Protein AF-A0A2D4EVD7-F1 (afdb_monomer_lite)

Sequence (111 aa):
VGSVDGNRIWGKDLKVQLHHVAWSPDGRTLLFGMANGEIHIYDKNGTFMMKMKMNCLVNVTGAFSIAGIHWYPGTEGYVEPDCPCLAICFDNGRCQIMRHENDQNPVLIDA

Structure (mmCIF, N/CA/C/O backbone):
data_AF-A0A2D4EVD7-F1
#
_entry.id   AF-A0A2D4EVD7-F1
#
loop_
_atom_site.group_PDB
_atom_site.id
_atom_site.type_symbol
_atom_site.label_atom_id
_atom_site.label_alt_id
_atom_site.label_comp_id
_atom_site.label_asym_id
_atom_site.label_entity_id
_atom_site.label_seq_id
_atom_site.pdbx_PDB_ins_code
_atom_site.Cartn_x
_atom_site.Cartn_y
_atom_site.Cartn_z
_atom_site.occupancy
_atom_site.B_iso_or_equiv
_atom_site.auth_seq_id
_atom_site.auth_comp_id
_atom_site.auth_asym_id
_atom_site.auth_atom_id
_atom_site.pdbx_PDB_model_num
ATOM 1 N N . VAL A 1 1 ? 14.880 -12.598 4.510 1.00 47.56 1 VAL A N 1
ATOM 2 C CA . VAL A 1 1 ? 15.436 -12.810 3.152 1.00 47.56 1 VAL A CA 1
ATOM 3 C C . VAL A 1 1 ? 16.812 -13.441 3.318 1.00 47.56 1 VAL A C 1
ATOM 5 O O . VAL A 1 1 ? 17.555 -12.981 4.183 1.00 47.56 1 VAL A O 1
ATOM 8 N N . GLY A 1 2 ? 17.086 -14.555 2.639 1.00 47.44 2 GLY A N 1
ATOM 9 C CA . GLY A 1 2 ? 18.323 -15.331 2.805 1.00 47.44 2 GLY A CA 1
ATOM 10 C C . GLY A 1 2 ? 19.326 -15.080 1.679 1.00 47.44 2 GLY A C 1
ATOM 11 O O . GLY A 1 2 ? 18.929 -14.656 0.597 1.00 47.44 2 GLY A O 1
ATOM 12 N N . SER A 1 3 ? 20.609 -15.340 1.942 1.00 56.28 3 SER A N 1
ATOM 13 C CA . SER A 1 3 ? 21.626 -15.511 0.893 1.00 56.28 3 SER A CA 1
ATOM 14 C C . SER A 1 3 ? 21.274 -16.724 0.027 1.00 56.28 3 SER A C 1
ATOM 16 O O . SER A 1 3 ? 20.538 -17.607 0.472 1.00 56.28 3 SER A O 1
ATOM 18 N N . VAL A 1 4 ? 21.861 -16.815 -1.166 1.00 63.03 4 VAL A N 1
ATOM 19 C CA . VAL A 1 4 ? 21.839 -18.024 -2.011 1.00 63.03 4 VAL A CA 1
ATOM 20 C C . VAL A 1 4 ? 22.386 -19.247 -1.240 1.00 63.03 4 VAL A C 1
ATOM 22 O O . VAL A 1 4 ? 21.994 -20.375 -1.514 1.00 63.03 4 VAL A O 1
ATOM 25 N N . ASP A 1 5 ? 23.178 -19.006 -0.185 1.00 68.81 5 ASP A N 1
ATOM 26 C CA . ASP A 1 5 ? 23.720 -20.009 0.750 1.00 68.81 5 ASP A CA 1
ATOM 27 C C . ASP A 1 5 ? 22.827 -20.290 1.980 1.00 68.81 5 ASP A C 1
ATOM 29 O O . ASP A 1 5 ? 23.254 -20.936 2.933 1.00 68.81 5 ASP A O 1
ATOM 33 N N . GLY A 1 6 ? 21.610 -19.741 2.039 1.00 61.16 6 GLY A N 1
ATOM 34 C CA . GLY A 1 6 ? 20.686 -19.934 3.167 1.00 61.16 6 GLY A CA 1
ATOM 35 C C . GLY A 1 6 ? 21.011 -19.125 4.430 1.00 61.16 6 GLY A C 1
ATOM 36 O O . GLY A 1 6 ? 20.279 -19.205 5.418 1.00 61.16 6 GLY A O 1
ATOM 37 N N . ASN A 1 7 ? 22.057 -18.294 4.416 1.00 51.25 7 ASN A N 1
ATOM 38 C CA . ASN A 1 7 ? 22.378 -17.434 5.554 1.00 51.25 7 ASN A CA 1
ATOM 39 C C . ASN A 1 7 ? 21.324 -16.339 5.753 1.00 51.25 7 ASN A C 1
ATOM 41 O O . ASN A 1 7 ? 20.964 -15.616 4.820 1.00 51.25 7 ASN A O 1
ATOM 45 N N . ARG A 1 8 ? 20.834 -16.200 6.991 1.00 64.75 8 ARG A N 1
ATOM 46 C CA . ARG A 1 8 ? 19.853 -15.179 7.377 1.00 64.75 8 ARG A CA 1
ATOM 47 C C . ARG A 1 8 ? 20.514 -13.799 7.348 1.00 64.75 8 ARG A C 1
ATOM 49 O O . ARG A 1 8 ? 21.221 -13.441 8.281 1.00 64.75 8 ARG A O 1
ATOM 56 N N . ILE A 1 9 ? 20.251 -13.020 6.299 1.00 63.72 9 ILE A N 1
ATOM 57 C CA . ILE A 1 9 ? 20.848 -11.685 6.109 1.00 63.72 9 ILE A CA 1
ATOM 58 C C . ILE A 1 9 ? 20.232 -10.666 7.080 1.00 63.72 9 ILE A C 1
ATOM 60 O O . ILE A 1 9 ? 20.900 -9.736 7.520 1.00 63.72 9 ILE A O 1
ATOM 64 N N . TRP A 1 10 ? 18.963 -10.853 7.455 1.00 61.81 10 TRP A N 1
ATOM 65 C CA . TRP A 1 10 ? 18.261 -9.946 8.359 1.00 61.81 10 TRP A CA 1
ATOM 66 C C . TRP A 1 10 ? 17.026 -10.598 8.991 1.00 61.81 10 TRP A C 1
ATOM 68 O O . TRP A 1 10 ? 16.369 -11.437 8.365 1.00 61.81 10 TRP A O 1
ATOM 78 N N . GLY A 1 11 ? 16.701 -10.187 10.219 1.00 58.81 11 GLY A N 1
ATOM 79 C CA . GLY A 1 11 ? 15.465 -10.529 10.918 1.00 58.81 11 GLY A CA 1
ATOM 80 C C . GLY A 1 11 ? 15.117 -9.452 11.944 1.00 58.81 11 GLY A C 1
ATOM 81 O O . GLY A 1 11 ? 15.982 -9.041 12.715 1.00 58.81 11 GLY A O 1
ATOM 82 N N . LYS A 1 12 ? 13.865 -8.992 11.935 1.00 64.00 12 LYS A N 1
ATOM 83 C CA . LYS A 1 12 ? 13.327 -8.029 12.899 1.00 64.00 12 LYS A CA 1
ATOM 84 C C . LYS A 1 12 ? 12.057 -8.600 13.500 1.00 64.00 12 LYS A C 1
ATOM 86 O O . LYS A 1 12 ? 11.096 -8.855 12.778 1.00 64.00 12 LYS A O 1
ATOM 91 N N . ASP A 1 13 ? 12.062 -8.771 14.812 1.00 70.44 13 ASP A N 1
ATOM 92 C CA . ASP A 1 13 ? 10.885 -9.206 15.548 1.00 70.44 13 ASP A CA 1
ATOM 93 C C . ASP A 1 13 ? 9.906 -8.037 15.678 1.00 70.44 13 ASP A C 1
ATOM 95 O O . ASP A 1 13 ? 10.177 -7.022 16.326 1.00 70.44 13 ASP A O 1
ATOM 99 N N . LEU A 1 14 ? 8.756 -8.169 15.027 1.00 67.06 14 LEU A N 1
ATOM 100 C CA . LEU A 1 14 ? 7.636 -7.251 15.173 1.00 67.06 14 LEU A CA 1
ATOM 101 C C . LEU A 1 14 ? 6.684 -7.835 16.215 1.00 67.06 14 LEU A C 1
ATOM 103 O O . LEU A 1 14 ? 6.198 -8.951 16.064 1.00 67.06 14 LEU A O 1
ATOM 107 N N . LYS A 1 15 ? 6.388 -7.076 17.275 1.00 69.69 15 LYS A N 1
ATOM 108 C CA . LYS A 1 15 ? 5.457 -7.485 18.350 1.00 69.69 15 LYS A CA 1
ATOM 109 C C . LYS A 1 15 ? 3.984 -7.471 17.919 1.00 69.69 15 LYS A C 1
ATOM 111 O O . LYS A 1 15 ? 3.094 -7.273 18.739 1.00 69.69 15 LYS A O 1
ATOM 116 N N . VAL A 1 16 ? 3.723 -7.560 16.624 1.00 70.25 16 VAL A N 1
ATOM 117 C CA . VAL A 1 16 ? 2.485 -7.084 16.032 1.00 70.25 16 VAL A CA 1
ATOM 118 C C . VAL A 1 16 ? 2.088 -8.053 14.915 1.00 70.25 16 VAL A C 1
ATOM 120 O O . VAL A 1 16 ? 2.939 -8.497 14.146 1.00 70.25 16 VAL A O 1
ATOM 123 N N . GLN A 1 17 ? 0.823 -8.487 14.899 1.00 82.94 17 GLN A N 1
ATOM 124 C CA . GLN A 1 17 ? 0.378 -9.570 14.016 1.00 82.94 17 GLN A CA 1
ATOM 125 C C . GLN A 1 17 ? 0.251 -9.076 12.573 1.00 82.94 17 GLN A C 1
ATOM 127 O O . GLN A 1 17 ? -0.665 -8.324 12.241 1.00 82.94 17 GLN A O 1
ATOM 132 N N . LEU A 1 18 ? 1.173 -9.517 11.723 1.00 88.44 18 LEU A N 1
ATOM 133 C CA . LEU A 1 18 ? 1.173 -9.251 10.288 1.00 88.44 18 LEU A CA 1
ATOM 134 C C . LEU A 1 18 ? 0.212 -10.204 9.573 1.00 88.44 18 LEU A C 1
ATOM 136 O O . LEU A 1 18 ? 0.258 -11.407 9.808 1.00 88.44 18 LEU A O 1
ATOM 140 N N . HIS A 1 19 ? -0.628 -9.662 8.694 1.00 92.44 19 HIS A N 1
ATOM 141 C CA . HIS A 1 19 ? -1.507 -10.432 7.805 1.00 92.44 19 HIS A CA 1
ATOM 142 C C . HIS A 1 19 ? -1.092 -10.299 6.340 1.00 92.44 19 HIS A C 1
ATOM 144 O O . HIS A 1 19 ? -1.130 -11.276 5.599 1.00 92.44 19 HIS A O 1
ATOM 150 N N . HIS A 1 20 ? -0.650 -9.108 5.927 1.00 94.00 20 HIS A N 1
ATOM 151 C CA . HIS A 1 20 ? -0.250 -8.840 4.548 1.00 94.00 20 HIS A CA 1
ATOM 152 C C . HIS A 1 20 ? 1.113 -8.168 4.486 1.00 94.00 20 HIS A C 1
ATOM 154 O O . HIS A 1 20 ? 1.472 -7.361 5.344 1.00 94.00 20 HIS A O 1
ATOM 160 N N . VAL A 1 21 ? 1.862 -8.482 3.434 1.00 95.25 21 VAL A N 1
ATOM 161 C CA . VAL A 1 21 ? 3.144 -7.856 3.128 1.00 95.25 21 VAL A CA 1
ATOM 162 C C . VAL A 1 21 ? 3.226 -7.641 1.623 1.00 95.25 21 VAL A C 1
ATOM 164 O O . VAL A 1 21 ? 2.992 -8.580 0.867 1.00 95.25 21 VAL A O 1
ATOM 167 N N . ALA A 1 22 ? 3.572 -6.430 1.188 1.00 97.00 22 ALA A N 1
ATOM 168 C CA . ALA A 1 22 ? 3.742 -6.124 -0.230 1.00 97.00 22 ALA A CA 1
ATOM 169 C C . ALA A 1 22 ? 4.898 -5.145 -0.453 1.00 97.00 22 ALA A C 1
ATOM 171 O O . ALA A 1 22 ? 4.910 -4.049 0.108 1.00 97.00 22 ALA A O 1
ATOM 172 N N . TRP A 1 23 ? 5.857 -5.530 -1.293 1.00 96.94 23 TRP A N 1
ATOM 173 C CA . TRP A 1 23 ? 6.873 -4.610 -1.800 1.00 96.94 23 TRP A CA 1
ATOM 174 C C . TRP A 1 23 ? 6.269 -3.699 -2.864 1.00 96.94 23 TRP A C 1
ATOM 176 O O . TRP A 1 23 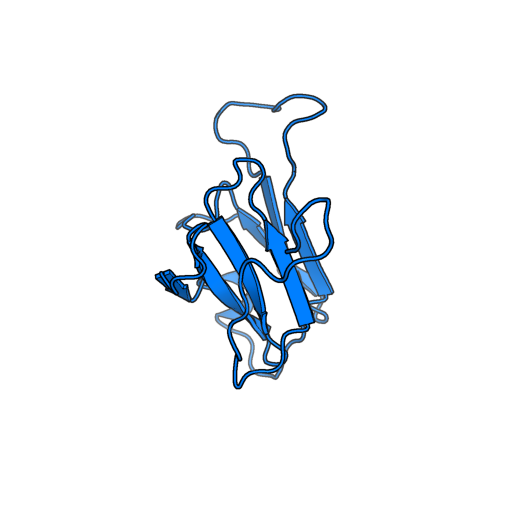? 5.480 -4.157 -3.691 1.00 96.94 23 TRP A O 1
ATOM 186 N N . SER A 1 24 ? 6.669 -2.430 -2.856 1.00 96.25 24 SER A N 1
ATOM 187 C CA . SER A 1 24 ? 6.476 -1.551 -4.011 1.00 96.25 24 SER A CA 1
ATOM 188 C C . SER A 1 24 ? 7.213 -2.111 -5.236 1.00 96.25 24 SER A C 1
ATOM 190 O O . SER A 1 24 ? 8.266 -2.742 -5.081 1.00 96.25 24 SER A O 1
ATOM 192 N N . PRO A 1 25 ? 6.709 -1.871 -6.461 1.00 94.31 25 PRO A N 1
ATOM 193 C CA . PRO A 1 25 ? 7.344 -2.360 -7.685 1.00 94.31 25 PRO A CA 1
ATOM 194 C C . PRO A 1 25 ? 8.793 -1.892 -7.872 1.00 94.31 25 PRO A C 1
ATOM 196 O O . PRO A 1 25 ? 9.591 -2.596 -8.484 1.00 94.31 25 PRO A O 1
ATOM 199 N N . ASP A 1 26 ? 9.152 -0.724 -7.330 1.00 93.25 26 ASP A N 1
ATOM 200 C CA . ASP A 1 26 ? 10.506 -0.164 -7.406 1.00 93.25 26 ASP A CA 1
ATOM 201 C C . ASP A 1 26 ? 11.455 -0.665 -6.296 1.00 93.25 26 ASP A C 1
ATOM 203 O O . ASP A 1 26 ? 12.639 -0.313 -6.280 1.00 93.25 26 ASP A O 1
ATOM 207 N N . GLY A 1 27 ? 10.948 -1.480 -5.363 1.00 94.44 27 GLY A N 1
ATOM 208 C CA . GLY A 1 27 ? 11.698 -2.054 -4.248 1.00 94.44 27 GLY A CA 1
ATOM 209 C C . GLY A 1 27 ? 12.140 -1.045 -3.183 1.00 94.44 27 GLY A C 1
ATOM 210 O O . GLY A 1 27 ? 13.018 -1.364 -2.376 1.00 94.44 27 GLY A O 1
ATOM 211 N N . ARG A 1 28 ? 11.595 0.179 -3.167 1.00 95.12 28 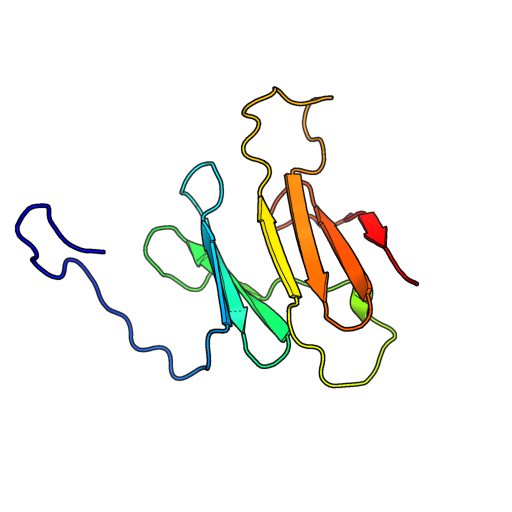ARG A N 1
ATOM 212 C CA . ARG A 1 28 ? 12.008 1.227 -2.215 1.00 95.12 28 ARG A CA 1
ATOM 213 C C . ARG A 1 28 ? 11.231 1.189 -0.911 1.00 95.12 28 ARG A C 1
ATOM 215 O O . ARG A 1 28 ? 11.787 1.556 0.127 1.00 95.12 28 ARG A O 1
ATOM 222 N N . THR A 1 29 ? 9.984 0.742 -0.967 1.00 96.38 29 THR A N 1
ATOM 223 C CA . THR A 1 29 ? 9.071 0.701 0.177 1.00 96.38 29 THR A CA 1
ATOM 224 C C . THR A 1 29 ? 8.411 -0.659 0.354 1.00 96.38 29 THR A C 1
ATOM 226 O O . THR A 1 29 ? 8.213 -1.417 -0.598 1.00 96.38 29 THR A O 1
ATOM 229 N N . LEU A 1 30 ? 8.060 -0.958 1.598 1.00 96.19 30 LEU A N 1
ATOM 230 C CA . LEU A 1 30 ? 7.435 -2.199 2.021 1.00 96.19 30 LEU A CA 1
ATOM 231 C C . LEU A 1 30 ? 6.186 -1.880 2.841 1.00 96.19 30 LEU A C 1
ATOM 233 O O . LEU A 1 30 ? 6.250 -1.163 3.839 1.00 96.19 30 LEU A O 1
ATOM 237 N N . LEU A 1 31 ? 5.049 -2.419 2.414 1.00 97.56 31 LEU A N 1
ATOM 238 C CA . LEU A 1 31 ? 3.770 -2.273 3.096 1.00 97.56 31 LEU A CA 1
ATOM 239 C C . LEU A 1 31 ? 3.536 -3.469 4.008 1.00 97.56 31 LEU A C 1
ATOM 241 O O . LEU A 1 31 ? 3.572 -4.611 3.551 1.00 97.56 31 LEU A O 1
ATOM 245 N N . PHE A 1 32 ? 3.253 -3.200 5.278 1.00 96.69 32 PHE A N 1
ATOM 246 C CA . PHE A 1 32 ? 2.845 -4.187 6.272 1.00 96.69 32 PHE A CA 1
ATOM 247 C C . PHE A 1 32 ? 1.394 -3.954 6.660 1.00 96.69 32 PHE A C 1
ATOM 249 O O . PHE A 1 32 ? 1.073 -2.967 7.317 1.00 96.69 32 PHE A O 1
ATOM 256 N N . GLY A 1 33 ? 0.532 -4.877 6.243 1.00 96.25 33 GLY A N 1
ATOM 257 C CA . GLY A 1 33 ? -0.859 -4.949 6.654 1.00 96.25 33 GLY A CA 1
ATOM 258 C C . GLY A 1 33 ? -0.997 -5.725 7.957 1.00 96.25 33 GLY A C 1
ATOM 259 O O . GLY A 1 33 ? -0.603 -6.891 8.054 1.00 96.25 33 GLY A O 1
ATOM 260 N N . MET A 1 34 ? -1.560 -5.064 8.954 1.00 93.38 34 MET A N 1
ATOM 261 C CA . MET A 1 34 ? -1.696 -5.539 10.321 1.00 93.38 34 MET A CA 1
ATOM 262 C C . MET A 1 34 ? -3.061 -6.202 10.551 1.00 93.38 34 MET A C 1
ATOM 264 O O . MET A 1 34 ? -4.040 -5.886 9.880 1.00 93.38 34 MET A O 1
ATOM 268 N N . ALA A 1 35 ? -3.149 -7.084 11.550 1.00 90.50 35 ALA A N 1
ATOM 269 C CA . ALA A 1 35 ? -4.390 -7.773 11.936 1.00 90.50 35 ALA A CA 1
ATOM 270 C C . ALA A 1 35 ? -5.542 -6.826 12.314 1.00 90.50 35 ALA A C 1
ATOM 272 O O . ALA A 1 35 ? -6.709 -7.179 12.197 1.00 90.50 35 ALA A O 1
ATOM 273 N N . ASN A 1 36 ? -5.212 -5.623 12.783 1.00 89.69 36 ASN A N 1
ATOM 274 C CA . ASN A 1 36 ? -6.170 -4.589 13.168 1.00 89.69 36 ASN A CA 1
ATOM 275 C C . ASN A 1 36 ? -6.608 -3.691 11.993 1.00 89.69 36 ASN A C 1
ATOM 277 O O . ASN A 1 36 ? -7.239 -2.663 12.229 1.00 89.69 36 ASN A O 1
ATOM 281 N N . GLY A 1 37 ? -6.230 -4.027 10.756 1.00 92.44 37 GLY A N 1
ATOM 282 C CA . GLY A 1 37 ? -6.572 -3.251 9.563 1.00 92.44 37 GLY A CA 1
ATOM 283 C C . GLY A 1 37 ? -5.612 -2.101 9.252 1.00 92.44 37 GLY A C 1
ATOM 284 O O . GLY A 1 37 ? -5.749 -1.439 8.224 1.00 92.44 37 GLY A O 1
ATOM 285 N N . GLU A 1 38 ? -4.630 -1.831 10.113 1.00 94.06 38 GLU A N 1
ATOM 286 C CA . GLU A 1 38 ? -3.657 -0.771 9.866 1.00 94.06 38 GLU A CA 1
ATOM 287 C C . GLU A 1 38 ? -2.642 -1.183 8.801 1.00 94.06 38 GLU A C 1
ATOM 289 O O . GLU A 1 38 ? -2.248 -2.345 8.707 1.00 94.06 38 GLU A O 1
ATOM 294 N N . ILE A 1 39 ? -2.165 -0.207 8.027 1.00 96.38 39 ILE A N 1
ATOM 295 C CA . ILE A 1 39 ? -1.049 -0.408 7.104 1.00 96.38 39 ILE A CA 1
ATOM 296 C C . ILE A 1 39 ? 0.101 0.492 7.516 1.00 96.38 39 ILE A C 1
ATOM 298 O O . ILE A 1 39 ? -0.042 1.710 7.642 1.00 96.38 39 ILE A O 1
ATOM 302 N N . HIS A 1 40 ? 1.254 -0.125 7.724 1.00 96.38 40 HIS A N 1
ATOM 303 C CA . HIS A 1 40 ? 2.508 0.546 8.010 1.00 96.38 40 HIS A CA 1
ATOM 304 C C . HIS A 1 40 ? 3.407 0.529 6.779 1.00 96.38 40 HIS A C 1
ATOM 306 O O . HIS A 1 40 ? 3.489 -0.471 6.069 1.00 96.38 40 HIS A O 1
ATOM 312 N N . ILE A 1 41 ? 4.103 1.638 6.559 1.00 97.12 41 ILE A N 1
ATOM 313 C CA . ILE A 1 41 ? 5.055 1.825 5.471 1.00 97.12 41 ILE A CA 1
ATOM 314 C C . ILE A 1 41 ? 6.458 1.754 6.063 1.00 97.12 41 ILE A C 1
ATOM 316 O O . ILE A 1 41 ? 6.771 2.438 7.044 1.00 97.12 41 ILE A O 1
ATOM 320 N N . TYR A 1 42 ? 7.296 0.927 5.455 1.00 96.06 42 TYR A N 1
ATOM 321 C CA . TYR A 1 42 ? 8.701 0.771 5.788 1.00 96.06 42 TYR A CA 1
ATOM 322 C C . TYR A 1 42 ? 9.566 1.103 4.580 1.00 96.06 42 TYR A C 1
ATOM 324 O O . TYR A 1 42 ? 9.158 0.889 3.439 1.00 96.06 42 TYR A O 1
ATOM 332 N N . ASP A 1 43 ? 10.777 1.586 4.832 1.00 95.50 43 ASP A N 1
ATOM 333 C CA . ASP A 1 43 ? 11.789 1.694 3.786 1.00 95.50 43 ASP A CA 1
ATOM 334 C C . ASP A 1 43 ? 12.362 0.308 3.432 1.00 95.50 43 ASP A C 1
ATOM 336 O O . ASP A 1 43 ? 12.154 -0.690 4.133 1.00 95.50 43 ASP A O 1
ATOM 340 N N . LYS A 1 44 ? 13.154 0.248 2.359 1.00 94.06 44 LYS A N 1
ATOM 341 C CA . LYS A 1 44 ? 13.849 -0.975 1.927 1.00 94.06 44 LYS A CA 1
ATOM 342 C C . LYS A 1 44 ? 14.780 -1.607 2.973 1.00 94.06 44 LYS A C 1
ATOM 344 O O . LYS A 1 44 ? 15.155 -2.767 2.825 1.00 94.06 44 LYS A O 1
ATOM 349 N N . ASN A 1 45 ? 15.169 -0.861 4.007 1.00 91.50 45 ASN A N 1
ATOM 350 C CA . ASN A 1 45 ? 16.026 -1.337 5.093 1.00 91.50 45 ASN A CA 1
ATOM 351 C C . ASN A 1 45 ? 15.208 -1.867 6.289 1.00 91.50 45 ASN A C 1
ATOM 353 O O . ASN A 1 45 ? 15.783 -2.314 7.283 1.00 91.50 45 ASN A O 1
ATOM 357 N N . GLY A 1 46 ? 13.872 -1.822 6.225 1.00 89.12 46 GLY A N 1
ATOM 358 C CA . GLY A 1 46 ? 12.983 -2.237 7.310 1.00 89.12 46 GLY A CA 1
ATOM 359 C C . GLY A 1 46 ? 12.818 -1.185 8.415 1.00 89.12 46 GLY A C 1
ATOM 360 O O . GLY A 1 46 ? 12.406 -1.517 9.538 1.00 89.12 46 GLY A O 1
ATOM 361 N N . THR A 1 47 ? 13.128 0.080 8.130 1.00 93.69 47 THR A N 1
ATOM 362 C CA . THR A 1 47 ? 12.868 1.224 9.013 1.00 93.69 47 THR A CA 1
ATOM 363 C C . THR A 1 47 ? 11.413 1.647 8.877 1.00 93.69 47 THR A C 1
ATOM 365 O O . THR A 1 47 ? 10.930 1.834 7.766 1.00 93.69 47 THR A O 1
ATOM 368 N N . PHE A 1 48 ? 10.702 1.791 10.000 1.00 94.12 48 PHE A N 1
ATOM 369 C CA . PHE A 1 48 ? 9.330 2.302 9.981 1.00 94.12 48 PHE A CA 1
ATOM 370 C C . PHE A 1 48 ? 9.348 3.765 9.542 1.00 94.12 48 PHE A C 1
ATOM 372 O O . PHE A 1 48 ? 10.062 4.567 10.141 1.00 94.12 48 PHE A O 1
ATOM 379 N N . MET A 1 49 ? 8.565 4.094 8.520 1.00 95.75 49 MET A N 1
ATOM 380 C CA . MET A 1 49 ? 8.426 5.457 8.020 1.00 95.75 49 MET A CA 1
ATOM 381 C C . MET A 1 49 ? 7.176 6.103 8.608 1.00 95.75 49 MET A C 1
ATOM 383 O O . MET A 1 49 ? 7.264 7.102 9.316 1.00 95.75 49 MET A O 1
ATOM 387 N N . MET A 1 50 ? 6.006 5.522 8.329 1.00 96.12 50 MET A N 1
ATOM 388 C CA . MET A 1 50 ? 4.724 6.073 8.760 1.00 96.12 50 MET A CA 1
ATOM 389 C C . MET A 1 50 ? 3.588 5.053 8.673 1.00 96.12 50 MET A C 1
ATOM 391 O O . MET A 1 50 ? 3.709 3.997 8.053 1.00 96.12 50 MET A O 1
ATOM 395 N N . LYS A 1 51 ? 2.450 5.400 9.277 1.00 95.31 51 LYS A N 1
ATOM 396 C CA . LYS A 1 51 ? 1.178 4.700 9.091 1.00 95.31 51 LYS A CA 1
ATOM 397 C C . LYS A 1 51 ? 0.423 5.320 7.914 1.00 95.31 51 LYS A C 1
ATOM 399 O O . LYS A 1 51 ? 0.257 6.537 7.858 1.00 95.31 51 LYS A O 1
ATOM 404 N N . MET A 1 52 ? -0.055 4.481 7.002 1.00 96.06 52 MET A N 1
ATOM 405 C CA . MET A 1 52 ? -0.852 4.903 5.855 1.00 96.06 52 MET A CA 1
ATOM 406 C C . MET A 1 52 ? -2.256 5.319 6.304 1.00 96.06 52 MET A C 1
ATOM 408 O O . MET A 1 52 ? -2.900 4.641 7.112 1.00 96.06 52 MET A O 1
ATOM 412 N N . LYS A 1 53 ? -2.746 6.440 5.771 1.00 94.81 53 LYS A N 1
ATOM 413 C CA . LYS A 1 53 ? -4.085 6.945 6.076 1.00 94.81 53 LYS A CA 1
ATOM 414 C C . LYS A 1 53 ? -5.138 6.210 5.238 1.00 94.81 53 LYS A C 1
ATOM 416 O O . LYS A 1 53 ? -5.093 6.253 4.011 1.00 94.81 53 LYS A O 1
ATOM 421 N N . MET A 1 54 ? -6.106 5.587 5.912 1.00 94.06 54 MET A N 1
ATOM 422 C CA . MET A 1 54 ? -7.244 4.904 5.281 1.00 94.06 54 MET A CA 1
ATOM 423 C C . MET A 1 54 ? -8.446 5.842 5.186 1.00 94.06 54 MET A C 1
ATOM 425 O O . MET A 1 54 ? -9.334 5.831 6.037 1.00 94.06 54 MET A O 1
ATOM 429 N N . ASN A 1 55 ? -8.466 6.676 4.148 1.00 94.62 55 ASN A N 1
ATOM 430 C CA . ASN A 1 55 ? -9.551 7.624 3.897 1.00 94.62 55 ASN A CA 1
ATOM 431 C C . ASN A 1 55 ? -10.886 6.908 3.630 1.00 94.62 55 ASN A C 1
ATOM 433 O O . ASN A 1 55 ? -11.931 7.403 4.048 1.00 94.62 55 ASN A O 1
ATOM 437 N N . CYS A 1 56 ? -10.855 5.714 3.023 1.00 94.50 56 CYS A N 1
ATOM 438 C CA . CYS A 1 56 ? -12.061 4.912 2.782 1.00 94.50 56 CYS A CA 1
ATOM 439 C C . CYS A 1 56 ? -12.789 4.483 4.076 1.00 94.50 56 CYS A C 1
ATOM 441 O O . CYS A 1 56 ? -13.958 4.108 4.015 1.00 94.50 56 CYS A O 1
ATOM 443 N N . LEU A 1 57 ? -12.152 4.589 5.251 1.00 93.44 57 LEU A N 1
ATOM 444 C CA . LEU A 1 57 ? -12.707 4.171 6.546 1.00 93.44 57 LEU A CA 1
ATOM 445 C C . LEU A 1 57 ? -13.104 5.339 7.475 1.00 93.44 57 LEU A C 1
ATOM 447 O O . LEU A 1 57 ? -13.553 5.088 8.588 1.00 93.44 57 LEU A O 1
ATOM 451 N N . VAL A 1 58 ? -12.976 6.608 7.054 1.00 89.00 58 VAL A N 1
ATOM 452 C CA . VAL A 1 58 ? -13.087 7.801 7.939 1.00 89.00 58 VAL A CA 1
ATOM 453 C C . VAL A 1 58 ? -14.428 7.933 8.679 1.00 89.00 58 VAL A C 1
ATOM 455 O O . VAL A 1 58 ? -14.469 8.545 9.741 1.00 89.00 58 VAL A O 1
ATOM 458 N N . ASN A 1 59 ? -15.500 7.314 8.184 1.00 87.00 59 ASN A N 1
ATOM 459 C CA . ASN A 1 59 ? -16.835 7.374 8.792 1.00 87.00 59 ASN A CA 1
ATOM 460 C C . ASN A 1 59 ? -17.391 5.998 9.176 1.00 87.00 59 ASN A C 1
ATOM 462 O O . ASN A 1 59 ? -18.600 5.847 9.337 1.00 87.00 59 ASN A O 1
ATOM 466 N N . VAL A 1 60 ? -16.533 4.985 9.292 1.00 88.38 60 VAL A N 1
ATOM 467 C CA . VAL A 1 60 ? -16.964 3.627 9.628 1.00 88.38 60 VAL A CA 1
ATOM 468 C C . VAL A 1 60 ? -16.327 3.215 10.941 1.00 88.38 60 VAL A C 1
ATOM 470 O O . VAL A 1 60 ? -15.120 3.342 11.135 1.00 88.38 60 VAL A O 1
ATOM 473 N N . THR A 1 61 ? -17.149 2.717 11.856 1.00 85.62 61 THR A N 1
ATOM 474 C CA . THR A 1 61 ? -16.695 2.169 13.130 1.00 85.62 61 THR A CA 1
ATOM 475 C C . THR A 1 61 ? -16.694 0.648 13.053 1.00 85.62 61 THR A C 1
ATOM 477 O O . THR A 1 61 ? -17.582 0.043 12.455 1.00 85.62 61 THR A O 1
ATOM 480 N N . GLY A 1 62 ? -15.680 0.018 13.637 1.00 84.25 62 GLY A N 1
ATOM 481 C CA . GLY A 1 62 ? -15.539 -1.434 13.620 1.00 84.25 62 GLY A CA 1
ATOM 482 C C . GLY A 1 62 ? -14.089 -1.871 13.473 1.00 84.25 62 GLY A C 1
ATOM 483 O O . GLY A 1 62 ? -13.200 -1.059 13.220 1.00 84.25 62 GLY A O 1
ATOM 484 N N . ALA A 1 63 ? -13.865 -3.168 13.659 1.00 85.62 63 ALA A N 1
ATOM 485 C CA . ALA A 1 63 ? -12.617 -3.812 13.286 1.00 85.62 63 ALA A CA 1
ATOM 486 C C . ALA A 1 63 ? -12.761 -4.303 11.842 1.00 85.62 63 ALA A C 1
ATOM 488 O O . ALA A 1 63 ? -13.674 -5.073 11.555 1.00 85.62 63 ALA A O 1
ATOM 489 N N . PHE A 1 64 ? -11.878 -3.844 10.959 1.00 91.69 64 PHE A N 1
ATOM 490 C CA . PHE A 1 64 ? -11.846 -4.253 9.556 1.00 91.69 64 PHE A CA 1
ATOM 491 C C . PHE A 1 64 ? -10.553 -5.004 9.305 1.00 91.69 64 PHE A C 1
ATOM 493 O O . PHE A 1 64 ? -9.476 -4.511 9.652 1.00 91.69 64 PHE A O 1
ATOM 500 N N . SER A 1 65 ? -10.654 -6.187 8.713 1.00 93.69 65 SER A N 1
ATOM 501 C CA . SER A 1 65 ? -9.478 -6.917 8.261 1.00 93.69 65 SER A CA 1
ATOM 502 C C . SER A 1 65 ? -9.135 -6.525 6.827 1.00 93.69 65 SER A C 1
ATOM 504 O O . SER A 1 65 ? -9.999 -6.187 6.013 1.00 93.69 65 SER A O 1
ATOM 506 N N . ILE A 1 66 ? -7.839 -6.523 6.521 1.00 96.62 66 ILE A N 1
ATOM 507 C CA . ILE A 1 66 ? -7.364 -6.287 5.160 1.00 96.62 66 ILE A CA 1
ATOM 508 C C . ILE A 1 66 ? -7.705 -7.534 4.350 1.00 96.62 66 ILE A C 1
ATOM 510 O O . ILE A 1 66 ? -7.303 -8.635 4.712 1.00 96.62 66 ILE A O 1
ATOM 514 N N . ALA A 1 67 ? -8.438 -7.351 3.259 1.00 96.50 67 ALA A N 1
ATOM 515 C CA . ALA A 1 67 ? -8.722 -8.407 2.298 1.00 96.50 67 ALA A CA 1
ATOM 516 C C . ALA A 1 67 ? -7.610 -8.509 1.243 1.00 96.50 67 ALA A C 1
ATOM 518 O O . ALA A 1 67 ? -7.312 -9.596 0.750 1.00 96.50 67 ALA A O 1
ATOM 519 N N . GLY A 1 68 ? -6.974 -7.384 0.892 1.00 96.62 68 GLY A N 1
ATOM 520 C CA . GLY A 1 68 ? -5.898 -7.379 -0.093 1.00 96.62 68 GLY A CA 1
ATOM 521 C C . GLY A 1 68 ? -5.090 -6.087 -0.151 1.00 96.62 68 GLY A C 1
ATOM 522 O O . GLY A 1 68 ? -5.601 -4.994 0.092 1.00 96.62 68 GLY A O 1
ATOM 523 N N . ILE A 1 69 ? -3.816 -6.243 -0.513 1.00 97.88 69 ILE A N 1
ATOM 524 C CA . ILE A 1 69 ? -2.875 -5.174 -0.863 1.00 97.88 69 ILE A CA 1
ATOM 525 C C . ILE A 1 69 ? -2.264 -5.571 -2.200 1.00 97.88 69 ILE A C 1
ATOM 527 O O . ILE A 1 69 ? -1.623 -6.619 -2.283 1.00 97.88 69 ILE A O 1
ATOM 531 N N . HIS A 1 70 ? -2.458 -4.764 -3.238 1.00 97.12 70 HIS A N 1
ATOM 532 C CA . HIS A 1 70 ? -1.969 -5.095 -4.569 1.00 97.12 70 HIS A CA 1
ATOM 533 C C . HIS A 1 70 ? -1.356 -3.888 -5.264 1.00 97.12 70 HIS A C 1
ATOM 535 O O . HIS A 1 70 ? -1.999 -2.849 -5.405 1.00 97.12 70 HIS A O 1
ATOM 541 N N . TRP A 1 71 ? -0.121 -4.061 -5.725 1.00 96.94 71 TRP A N 1
ATOM 542 C CA . TRP A 1 71 ? 0.542 -3.124 -6.616 1.00 96.94 71 TRP A CA 1
ATOM 543 C C . TRP A 1 71 ? 0.362 -3.573 -8.060 1.00 96.94 71 TRP A C 1
ATOM 545 O O . TRP A 1 71 ? 0.569 -4.743 -8.372 1.00 96.94 71 TRP A O 1
ATOM 555 N N . TYR A 1 72 ? 0.048 -2.639 -8.946 1.00 96.00 72 TYR A N 1
ATOM 556 C CA . TYR A 1 72 ? 0.188 -2.822 -10.376 1.00 96.00 72 TYR A CA 1
ATOM 557 C C . TYR A 1 72 ? 1.605 -2.391 -10.792 1.00 96.00 72 TYR A C 1
ATOM 559 O O . TYR A 1 72 ? 1.926 -1.206 -10.717 1.00 96.00 72 TYR A O 1
ATOM 567 N N . PRO A 1 73 ? 2.475 -3.326 -11.211 1.00 92.75 73 PRO A N 1
ATOM 568 C CA . PRO A 1 73 ? 3.874 -3.027 -11.517 1.00 92.75 73 PRO A CA 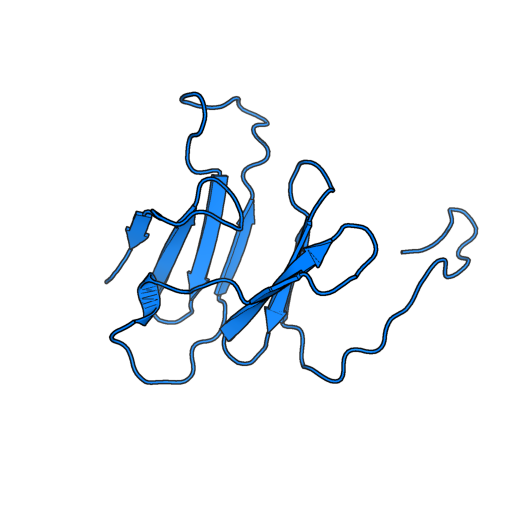1
ATOM 569 C C . PRO A 1 73 ? 4.094 -2.433 -12.919 1.00 92.75 73 PRO A C 1
ATOM 571 O O . PRO A 1 73 ? 5.241 -2.252 -13.321 1.00 92.75 73 PRO A O 1
ATOM 574 N N . GLY A 1 74 ? 3.028 -2.170 -13.683 1.00 92.44 74 GLY A N 1
ATOM 575 C CA . GLY A 1 74 ? 3.135 -1.616 -15.034 1.00 92.44 74 GLY A CA 1
ATOM 576 C C . GLY A 1 74 ? 3.575 -2.617 -16.104 1.00 92.44 74 GLY A C 1
ATOM 577 O O . GLY A 1 74 ? 4.065 -2.194 -17.148 1.00 92.44 74 GLY A O 1
ATOM 578 N N . THR A 1 75 ? 3.426 -3.928 -15.877 1.00 92.06 75 THR A N 1
ATOM 579 C CA . THR A 1 75 ? 3.848 -4.972 -16.836 1.00 92.06 75 THR A CA 1
ATOM 580 C C . THR A 1 75 ? 3.169 -4.847 -18.197 1.00 92.06 75 THR A C 1
ATOM 582 O O . THR A 1 75 ? 3.817 -5.086 -19.209 1.00 92.06 75 THR A O 1
ATOM 585 N N . GLU A 1 76 ? 1.913 -4.392 -18.230 1.00 92.50 76 GLU A N 1
ATOM 586 C CA . GLU A 1 76 ? 1.154 -4.139 -19.465 1.00 92.50 76 GLU A CA 1
ATOM 587 C C . GLU A 1 76 ? 1.172 -2.651 -19.865 1.00 92.50 76 GLU A C 1
ATOM 589 O O . GLU A 1 76 ? 0.355 -2.188 -20.660 1.00 92.50 76 GLU A O 1
ATOM 594 N N . GLY A 1 77 ? 2.099 -1.876 -19.294 1.00 91.75 77 GLY A N 1
ATOM 595 C CA . GLY A 1 77 ? 2.170 -0.429 -19.447 1.00 91.75 77 GLY A CA 1
ATOM 596 C C . GLY A 1 77 ? 1.207 0.329 -18.533 1.00 91.75 77 GLY A C 1
ATOM 597 O O . GLY A 1 77 ? 0.318 -0.236 -17.892 1.00 91.75 77 GLY A O 1
ATOM 598 N N . TYR A 1 78 ? 1.410 1.640 -18.456 1.00 92.06 78 TYR A N 1
ATOM 599 C CA . TYR A 1 78 ? 0.522 2.549 -17.738 1.00 92.06 78 TYR A CA 1
ATOM 600 C C . TYR A 1 78 ? -0.435 3.208 -18.723 1.00 92.06 78 TYR A C 1
ATOM 602 O O . TYR A 1 78 ? -0.028 3.596 -19.817 1.00 92.06 78 TYR A O 1
ATOM 610 N N . VAL A 1 79 ? -1.698 3.348 -18.321 1.00 90.56 79 VAL A N 1
ATOM 611 C CA . VAL A 1 79 ? -2.718 4.024 -19.137 1.00 90.56 79 VAL A CA 1
ATOM 612 C C . VAL A 1 79 ? -2.347 5.495 -19.345 1.00 90.56 79 VAL A C 1
ATOM 614 O O . VAL A 1 79 ? -2.478 6.023 -20.445 1.00 90.56 79 VAL A O 1
ATOM 617 N N . GLU A 1 80 ? -1.831 6.136 -18.297 1.00 91.88 80 GLU A N 1
ATOM 618 C CA . GLU A 1 80 ? -1.320 7.504 -18.310 1.00 91.88 80 GLU A CA 1
ATOM 619 C C . GLU A 1 80 ? -0.187 7.656 -17.280 1.00 91.88 80 GLU A C 1
ATOM 621 O O . GLU A 1 80 ? -0.062 6.818 -16.373 1.00 91.88 80 GLU A O 1
ATOM 626 N N . PRO A 1 81 ? 0.657 8.699 -17.393 1.00 87.69 81 PRO A N 1
ATOM 627 C CA . PRO A 1 81 ? 1.590 9.042 -16.329 1.00 87.69 81 PRO A CA 1
ATOM 628 C C . PRO A 1 81 ? 0.839 9.237 -15.009 1.00 87.69 81 PRO A C 1
ATOM 630 O O . PRO A 1 81 ? -0.208 9.875 -14.991 1.00 87.69 81 PRO A O 1
ATOM 633 N N . ASP A 1 82 ? 1.393 8.718 -13.912 1.00 87.56 82 ASP A N 1
ATOM 634 C CA . ASP A 1 82 ? 0.834 8.896 -12.562 1.00 87.56 82 ASP A CA 1
ATOM 635 C C . ASP A 1 82 ? -0.580 8.298 -12.370 1.00 87.56 82 ASP A C 1
ATOM 637 O O . ASP A 1 82 ? -1.362 8.744 -11.526 1.00 87.56 82 ASP A O 1
ATOM 641 N N . CYS A 1 83 ? -0.927 7.265 -13.150 1.00 92.56 83 CYS A N 1
ATOM 642 C CA . CYS A 1 83 ? -2.162 6.515 -12.933 1.00 92.56 83 CYS A CA 1
ATOM 643 C C . CYS A 1 83 ? -2.123 5.726 -11.602 1.00 92.56 83 CYS A C 1
ATOM 645 O O . CYS A 1 83 ? -1.050 5.301 -11.158 1.00 92.56 83 CYS A O 1
ATOM 647 N N . PRO A 1 84 ? -3.273 5.500 -10.939 1.00 95.56 84 PRO A N 1
ATOM 648 C CA . PRO A 1 84 ? -3.319 4.731 -9.700 1.00 95.56 84 PRO A CA 1
ATOM 649 C C . PRO A 1 84 ? -2.823 3.289 -9.883 1.00 95.56 84 PRO A C 1
ATOM 651 O O . PRO A 1 84 ? -3.317 2.558 -10.738 1.00 95.56 84 PRO A O 1
ATOM 654 N N . CYS A 1 85 ? -1.871 2.874 -9.048 1.00 96.62 85 CYS A N 1
ATOM 655 C CA . CYS A 1 85 ? -1.185 1.583 -9.144 1.00 96.62 85 CYS A CA 1
ATOM 656 C C . CYS A 1 85 ? -1.146 0.804 -7.824 1.00 96.62 85 CYS A C 1
ATOM 658 O O . CYS A 1 85 ? -0.493 -0.229 -7.750 1.00 96.62 85 CYS A O 1
ATOM 660 N N . LEU A 1 86 ? -1.821 1.263 -6.775 1.00 97.81 86 LEU A N 1
ATOM 661 C CA . LEU A 1 86 ? -1.895 0.577 -5.490 1.00 97.81 86 LEU A CA 1
ATOM 662 C C . LEU A 1 86 ? -3.346 0.464 -5.047 1.00 97.81 86 LEU A C 1
ATOM 664 O O . LEU A 1 86 ? -4.004 1.476 -4.844 1.00 97.81 86 LEU A O 1
ATOM 668 N N . ALA A 1 87 ? -3.828 -0.756 -4.844 1.00 98.06 87 ALA A N 1
ATOM 669 C CA . ALA A 1 87 ? -5.143 -1.029 -4.285 1.00 98.06 87 ALA A CA 1
ATOM 670 C C . ALA A 1 87 ? -5.016 -1.618 -2.877 1.00 98.06 87 ALA A C 1
ATOM 672 O O . ALA A 1 87 ? -4.305 -2.603 -2.666 1.00 98.06 87 ALA A O 1
ATOM 673 N N . ILE A 1 88 ? -5.745 -1.028 -1.934 1.00 97.88 88 ILE A N 1
ATOM 674 C CA . ILE A 1 88 ? -5.968 -1.550 -0.587 1.00 97.88 88 ILE A CA 1
ATOM 675 C C . ILE A 1 88 ? -7.454 -1.848 -0.445 1.00 97.88 88 ILE A C 1
ATOM 677 O O . ILE A 1 88 ? -8.266 -0.949 -0.647 1.00 97.88 88 ILE A O 1
ATOM 681 N N . CYS A 1 89 ? -7.807 -3.073 -0.072 1.00 97.25 89 CYS A N 1
ATOM 682 C CA . CYS A 1 89 ? -9.196 -3.483 0.110 1.00 97.25 89 CYS A CA 1
ATOM 683 C C . CYS A 1 89 ? -9.413 -4.149 1.465 1.00 97.25 89 CYS A C 1
ATOM 685 O O . CYS A 1 89 ? -8.542 -4.866 1.966 1.00 97.25 89 CYS A O 1
ATOM 687 N N . PHE A 1 90 ? -10.599 -3.930 2.023 1.00 96.56 90 PHE A N 1
ATOM 688 C CA . PHE A 1 90 ? -11.042 -4.454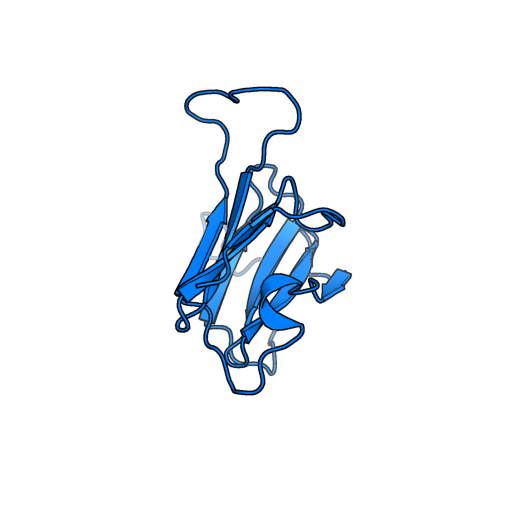 3.311 1.00 96.56 90 PHE A CA 1
ATOM 689 C C . PHE A 1 90 ? -12.195 -5.450 3.145 1.00 96.56 90 PHE A C 1
ATOM 691 O O . PHE A 1 90 ? -12.902 -5.455 2.137 1.00 96.56 90 PHE A O 1
ATOM 698 N N . ASP A 1 91 ? -12.388 -6.295 4.154 1.00 95.25 91 ASP A N 1
ATOM 699 C CA . ASP A 1 91 ? -13.466 -7.293 4.227 1.00 95.25 91 ASP A CA 1
ATOM 700 C C . ASP A 1 91 ? -14.886 -6.700 4.190 1.00 95.25 91 ASP A C 1
ATOM 702 O O . ASP A 1 91 ? -15.825 -7.357 3.745 1.00 95.25 91 ASP A O 1
ATOM 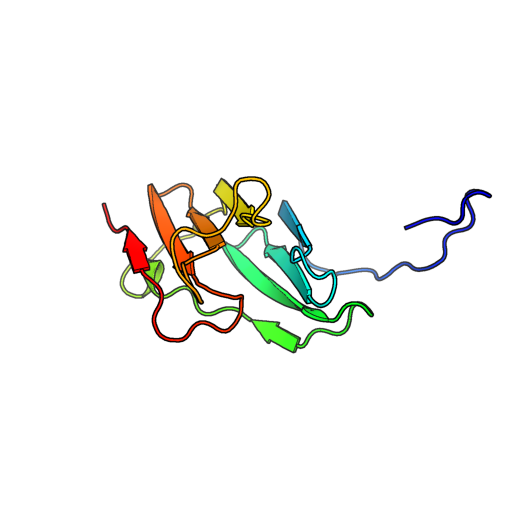706 N N . ASN A 1 92 ? -15.042 -5.441 4.594 1.00 93.38 92 ASN A N 1
ATOM 707 C CA . ASN A 1 92 ? -16.293 -4.690 4.516 1.00 93.38 92 ASN A CA 1
ATOM 708 C C . ASN A 1 92 ? -16.623 -4.173 3.100 1.00 93.38 92 ASN A C 1
ATOM 710 O O . ASN A 1 92 ? -17.571 -3.406 2.939 1.00 93.38 92 ASN A O 1
ATOM 714 N N . GLY A 1 93 ? -15.832 -4.545 2.088 1.00 94.06 93 GLY A N 1
ATOM 715 C CA . GLY A 1 93 ? -16.031 -4.155 0.691 1.00 94.06 93 GLY A CA 1
ATOM 716 C C . GLY A 1 93 ? -15.494 -2.769 0.330 1.00 94.06 93 GLY A C 1
ATOM 717 O O . GLY A 1 93 ? -15.567 -2.379 -0.834 1.00 94.06 93 GLY A O 1
ATOM 718 N N . ARG A 1 94 ? -14.930 -2.023 1.287 1.00 95.75 94 ARG A N 1
ATOM 719 C CA . ARG A 1 94 ? -14.330 -0.714 1.016 1.00 95.75 94 ARG A CA 1
ATOM 720 C C . ARG A 1 94 ? -12.921 -0.866 0.475 1.00 95.75 94 ARG A C 1
ATOM 722 O O . ARG A 1 94 ? -12.139 -1.681 0.969 1.00 95.75 94 ARG A O 1
ATOM 729 N N . CYS A 1 95 ? -12.580 -0.029 -0.497 1.00 97.00 95 CYS A N 1
ATOM 730 C CA . CYS A 1 95 ? -11.236 0.014 -1.054 1.00 97.00 95 CYS A CA 1
ATOM 731 C C . CYS A 1 95 ? -10.721 1.447 -1.205 1.00 97.00 95 CYS A C 1
ATOM 733 O O . CYS A 1 95 ? -11.478 2.408 -1.356 1.00 97.00 95 CYS A O 1
ATOM 735 N N . GLN A 1 96 ? -9.400 1.571 -1.194 1.00 96.81 96 GLN A N 1
ATOM 736 C CA . GLN A 1 96 ? -8.667 2.786 -1.507 1.00 96.81 96 GLN A CA 1
ATOM 737 C C . GLN A 1 96 ? -7.662 2.480 -2.615 1.00 96.81 96 GLN A C 1
ATOM 739 O O . GLN A 1 96 ? -6.808 1.607 -2.454 1.00 96.81 96 GLN A O 1
ATOM 744 N N . ILE A 1 97 ? -7.766 3.203 -3.728 1.00 97.81 97 ILE A N 1
ATOM 745 C CA . ILE A 1 97 ? -6.865 3.087 -4.874 1.00 97.81 97 ILE A CA 1
ATOM 746 C C . ILE A 1 97 ? -5.985 4.339 -4.932 1.00 97.81 97 ILE A C 1
ATOM 748 O O . ILE A 1 97 ? -6.473 5.463 -4.833 1.00 97.81 97 ILE A O 1
ATOM 752 N N . MET A 1 98 ? -4.679 4.142 -5.056 1.00 97.69 98 MET A N 1
ATOM 753 C CA . MET A 1 98 ? -3.649 5.163 -4.887 1.00 97.69 98 MET A CA 1
ATOM 754 C C . MET A 1 98 ? -2.617 5.096 -6.000 1.00 97.69 98 MET A C 1
ATOM 756 O O . MET A 1 98 ? -2.356 4.032 -6.553 1.00 97.69 98 MET A O 1
ATOM 760 N N . ARG A 1 99 ? -1.974 6.224 -6.284 1.00 95.81 99 ARG A N 1
ATOM 761 C CA . ARG A 1 99 ? -0.816 6.306 -7.192 1.00 95.81 99 ARG A CA 1
ATOM 762 C C . ARG A 1 99 ? 0.442 5.727 -6.560 1.00 95.81 99 ARG A C 1
ATOM 764 O O . ARG A 1 99 ? 1.190 4.995 -7.196 1.00 95.81 99 ARG A O 1
ATOM 771 N N . HIS A 1 100 ? 0.619 6.008 -5.275 1.00 94.31 100 HIS A N 1
ATOM 772 C CA . HIS A 1 100 ? 1.736 5.560 -4.456 1.00 94.31 100 HIS A CA 1
ATOM 773 C C . HIS A 1 100 ? 1.323 5.520 -2.979 1.00 94.31 100 HIS A C 1
ATOM 775 O O . HIS A 1 100 ? 0.254 5.994 -2.598 1.00 94.31 100 HIS A O 1
ATOM 781 N N . GLU A 1 101 ? 2.186 5.012 -2.107 1.00 94.31 101 GLU A N 1
ATOM 782 C CA . GLU A 1 101 ? 1.893 4.790 -0.688 1.00 94.31 101 GLU A CA 1
ATOM 783 C C . GLU A 1 101 ? 1.620 6.075 0.119 1.00 94.31 101 GLU A C 1
ATOM 785 O O . GLU A 1 101 ? 0.976 6.025 1.165 1.00 94.31 101 GLU A O 1
ATOM 790 N N . ASN A 1 102 ? 2.070 7.227 -0.389 1.00 93.19 102 ASN A N 1
ATOM 791 C CA . ASN A 1 102 ? 1.869 8.550 0.215 1.00 93.19 102 ASN A CA 1
ATOM 792 C C . ASN A 1 102 ? 0.777 9.396 -0.474 1.00 93.19 102 ASN A C 1
ATOM 794 O O . ASN A 1 102 ? 0.770 10.618 -0.324 1.00 93.19 102 ASN A O 1
ATOM 798 N N . ASP A 1 103 ? -0.090 8.788 -1.293 1.00 95.25 103 ASP A N 1
ATOM 799 C CA . ASP A 1 103 ? -1.089 9.526 -2.078 1.00 95.25 103 ASP A CA 1
ATOM 800 C C . ASP A 1 103 ? -2.106 10.214 -1.152 1.00 95.25 103 ASP A C 1
ATOM 802 O O . ASP A 1 103 ? -2.816 9.569 -0.378 1.00 95.25 103 ASP A O 1
ATOM 806 N N . GLN A 1 104 ? -2.158 11.546 -1.214 1.00 93.12 104 GLN A N 1
ATOM 807 C CA . GLN A 1 104 ? -3.070 12.352 -0.401 1.00 93.12 104 GLN A CA 1
ATOM 808 C C . GLN A 1 104 ? -4.474 12.452 -1.010 1.00 93.12 104 GLN A C 1
ATOM 810 O O . GLN A 1 104 ? -5.416 12.775 -0.285 1.00 93.12 104 GLN A O 1
ATOM 815 N N . ASN A 1 105 ? -4.621 12.137 -2.301 1.00 94.50 105 ASN A N 1
ATOM 816 C CA . ASN A 1 105 ? -5.868 12.218 -3.061 1.00 94.50 105 ASN A CA 1
ATOM 817 C C . ASN A 1 105 ? -6.212 10.856 -3.692 1.00 94.50 105 ASN A C 1
ATOM 819 O O . ASN A 1 105 ? -6.254 10.730 -4.925 1.00 94.50 105 ASN A O 1
ATOM 823 N N . PRO A 1 106 ? -6.450 9.827 -2.858 1.00 96.19 106 PRO A N 1
ATOM 824 C CA . PRO A 1 106 ? -6.772 8.504 -3.351 1.00 96.19 106 PRO A CA 1
ATOM 825 C C . PRO A 1 106 ? -8.203 8.436 -3.894 1.00 96.19 106 PRO A C 1
ATOM 827 O O . PRO A 1 106 ? -9.095 9.157 -3.442 1.00 96.19 106 PRO A O 1
ATOM 830 N N . VAL A 1 107 ? -8.441 7.504 -4.810 1.00 96.62 107 VAL A N 1
ATOM 831 C CA . VAL A 1 107 ? -9.792 7.134 -5.241 1.00 96.62 107 VAL A CA 1
ATOM 832 C C . VAL A 1 107 ? -10.391 6.201 -4.192 1.00 96.62 107 VAL A C 1
ATOM 834 O O . VAL A 1 107 ? -9.772 5.205 -3.810 1.00 96.62 107 VAL A O 1
ATOM 837 N N . LEU A 1 108 ? -11.585 6.530 -3.706 1.00 96.56 108 LEU A N 1
ATOM 83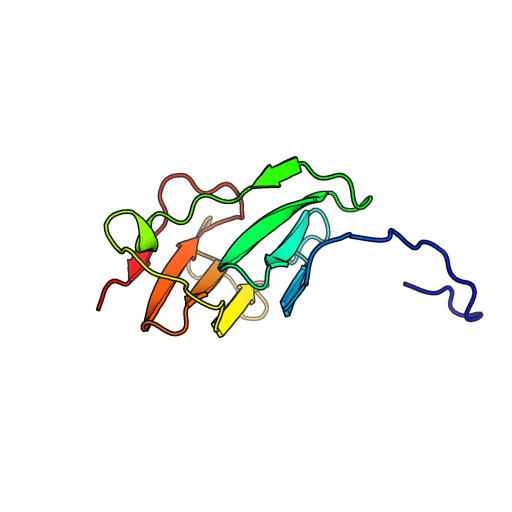8 C CA . LEU A 1 108 ? -12.290 5.747 -2.694 1.00 96.56 108 LEU A CA 1
ATOM 839 C C . LEU A 1 108 ? -13.399 4.933 -3.351 1.00 96.56 108 LEU A C 1
ATOM 841 O O . LEU A 1 108 ? -14.114 5.441 -4.210 1.00 96.56 108 LEU A O 1
ATOM 845 N N . ILE A 1 109 ? -13.531 3.681 -2.927 1.00 95.19 109 ILE A N 1
ATOM 846 C CA . ILE A 1 109 ? -14.672 2.828 -3.243 1.00 95.19 109 ILE A CA 1
ATOM 847 C C . ILE A 1 109 ? -15.396 2.570 -1.928 1.00 95.19 109 ILE A C 1
ATOM 849 O O . ILE A 1 109 ? -14.878 1.878 -1.045 1.00 95.19 109 ILE A O 1
ATOM 853 N N . ASP A 1 110 ? -16.572 3.166 -1.797 1.00 83.50 110 ASP A N 1
ATOM 854 C CA . ASP A 1 110 ? -17.486 3.044 -0.676 1.00 83.50 110 ASP A CA 1
ATOM 855 C C . ASP A 1 110 ? -18.802 2.417 -1.151 1.00 83.50 110 ASP A C 1
ATOM 857 O O . ASP A 1 110 ? -19.607 3.039 -1.837 1.00 83.50 110 ASP A O 1
ATOM 861 N N . ALA A 1 111 ? -18.993 1.140 -0.811 1.00 60.34 111 ALA A N 1
ATOM 862 C CA . ALA A 1 111 ? -20.293 0.484 -0.919 1.00 60.34 111 ALA A CA 1
ATOM 863 C C . ALA A 1 111 ? -21.246 0.966 0.188 1.00 60.34 111 ALA A C 1
ATOM 865 O O . ALA A 1 111 ? -20.757 1.276 1.310 1.00 60.34 111 ALA A O 1
#

Radius of gyration: 15.12 Å; chains: 1; bounding box: 44×32×38 Å

InterPro domains:
  IPR015943 WD40/YVTN repeat-like-containing domain superfamily [G3DSA:2.130.10.10] (3-109)
  IPR039857 Intraflagellar transport protein 122/121 homolog [PTHR12764] (1-109)
  IPR056159 IFT121/TULP4, N-terminal [PF24797] (1-110)

Foldseek 3Di:
DADVVRHDPDDDDDPFAFDDWDAALVLQWIWTQGQQRWIWIAGSVRHTDDTFDDPLCPPPDDRWHWPDWFFQNQPVHDPDPLPFGIWTATPVGKIWTGSDRHGPDTDIDHD

pLDDT: mean 88.93, std 12.38, range [47.44, 98.06]

Secondary structure (DSSP, 8-state):
-B-TT--B------SS-EEEEEE-TTSSEEEEEETTS-EEEEETTS-EEEEPP-GGGTT--S---EEEEEE---TT--SSTT---EEEEETTS-EEEESSTT-SSPEEE--

Organism: Micrurus corallinus (NCBI:txid54390)